Protein AF-A0A1Z4I868-F1 (afdb_monomer_lite)

Secondary structure (DSSP, 8-state):
----GGGTS-TTT--HHHHHHHHHHHHH-HHHHHHHEEEEEEETTEEEEEETTS-EEEHHHHHHTT--

Radius of gyration: 13.58 Å; chains: 1; bounding box: 25×37×33 Å

pLDDT: mean 86.14, std 14.87, range [37.59, 97.81]

Sequence (68 aa):
MAWRDEYLELPNLESPGQKWWNAATSMWGYDVCNQLVADVFYDEGTEFIKFTNGQKITVDTAWRTESN

Structure (mmCIF, N/CA/C/O backbone):
data_AF-A0A1Z4I868-F1
#
_entry.id   AF-A0A1Z4I868-F1
#
loop_
_atom_site.group_PDB
_atom_site.id
_atom_site.type_symbol
_atom_site.label_atom_id
_atom_site.label_alt_id
_atom_site.label_comp_id
_atom_site.label_asym_id
_atom_site.label_entity_id
_atom_site.label_seq_id
_atom_site.pdbx_PDB_ins_code
_atom_site.Cartn_x
_atom_site.Cartn_y
_atom_site.Cartn_z
_atom_site.occupancy
_atom_site.B_iso_or_equiv
_atom_site.auth_seq_id
_atom_site.auth_comp_id
_atom_site.auth_asym_id
_atom_site.auth_atom_id
_atom_site.pdbx_PDB_model_num
ATOM 1 N N . MET A 1 1 ? 8.307 27.407 -19.499 1.00 61.75 1 MET A N 1
ATOM 2 C CA . MET A 1 1 ? 8.808 26.023 -19.358 1.00 61.75 1 MET A CA 1
ATOM 3 C C . MET A 1 1 ? 7.685 25.091 -19.767 1.00 61.75 1 MET A C 1
ATOM 5 O O . MET A 1 1 ? 6.554 25.367 -19.392 1.00 61.75 1 MET A O 1
ATOM 9 N N . ALA A 1 2 ? 7.969 24.076 -20.580 1.00 74.31 2 ALA A N 1
ATOM 10 C CA . ALA A 1 2 ? 6.979 23.071 -20.960 1.00 74.31 2 ALA A CA 1
ATOM 11 C C . ALA A 1 2 ? 7.020 21.917 -19.951 1.00 74.31 2 ALA A C 1
ATOM 13 O O . ALA A 1 2 ? 8.106 21.537 -19.511 1.00 74.31 2 ALA A O 1
ATOM 14 N N . TRP A 1 3 ? 5.850 21.399 -19.586 1.00 70.62 3 TRP A N 1
ATOM 15 C CA . TRP A 1 3 ? 5.719 20.167 -18.810 1.00 70.62 3 TRP A CA 1
ATOM 16 C C . TRP A 1 3 ? 6.441 19.006 -19.516 1.00 70.62 3 TRP A C 1
ATOM 18 O O . TRP A 1 3 ? 6.475 18.965 -20.747 1.00 70.62 3 TRP A O 1
ATOM 28 N N . ARG A 1 4 ? 7.031 18.092 -18.736 1.00 72.75 4 ARG A N 1
ATOM 29 C CA . ARG A 1 4 ? 7.652 16.845 -19.209 1.00 72.75 4 ARG A CA 1
ATOM 30 C C . ARG A 1 4 ? 7.226 15.693 -18.308 1.00 72.75 4 ARG A C 1
ATOM 32 O O . ARG A 1 4 ? 7.281 15.841 -17.088 1.00 72.75 4 ARG A O 1
ATOM 39 N N . ASP A 1 5 ? 6.860 14.569 -18.912 1.00 66.88 5 ASP A N 1
ATOM 40 C CA . ASP A 1 5 ? 6.384 13.370 -18.203 1.00 66.88 5 ASP A CA 1
ATOM 41 C C . ASP A 1 5 ? 7.458 12.780 -17.276 1.00 66.88 5 ASP A C 1
ATOM 43 O O . ASP A 1 5 ? 7.154 12.258 -16.212 1.00 66.88 5 ASP A O 1
ATOM 47 N N . GLU A 1 6 ? 8.729 13.001 -17.615 1.00 65.31 6 GLU A N 1
ATOM 48 C CA . GLU A 1 6 ? 9.919 12.652 -16.828 1.00 65.31 6 GLU A CA 1
ATOM 49 C C . GLU A 1 6 ? 9.878 13.201 -15.384 1.00 65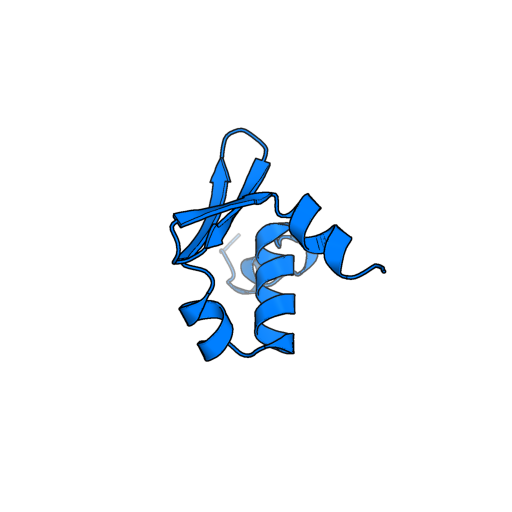.31 6 GLU A C 1
ATOM 51 O O . GLU A 1 6 ? 10.504 12.650 -14.482 1.00 65.31 6 GLU A O 1
ATOM 56 N N . TYR A 1 7 ? 9.137 14.291 -15.142 1.00 64.75 7 TYR A N 1
ATOM 57 C CA . TYR A 1 7 ? 8.953 14.847 -13.801 1.00 64.75 7 TYR A CA 1
ATOM 58 C C . TYR A 1 7 ? 7.966 14.051 -12.940 1.00 64.75 7 TYR A C 1
ATOM 60 O O . TYR A 1 7 ? 8.004 14.208 -11.727 1.00 64.75 7 TYR A O 1
ATOM 68 N N . LEU A 1 8 ? 7.097 13.214 -13.514 1.00 59.81 8 LEU A N 1
ATOM 69 C CA . LEU A 1 8 ? 6.219 12.314 -12.752 1.00 59.81 8 LEU A CA 1
ATOM 70 C C . LEU A 1 8 ? 6.961 11.065 -12.266 1.00 59.81 8 LEU A C 1
ATOM 72 O O . LEU A 1 8 ? 6.570 10.474 -11.266 1.00 59.81 8 LEU A O 1
ATOM 76 N N . GLU A 1 9 ? 8.041 10.689 -12.951 1.00 61.97 9 GLU A N 1
ATOM 77 C CA . GLU A 1 9 ? 8.791 9.455 -12.693 1.00 61.97 9 GLU A CA 1
ATOM 78 C C . GLU A 1 9 ? 9.990 9.656 -11.756 1.00 61.97 9 GLU A C 1
ATOM 80 O O . GLU A 1 9 ? 10.796 8.748 -11.562 1.00 61.97 9 GLU A O 1
ATOM 85 N N . LEU A 1 10 ? 10.146 10.844 -11.160 1.00 68.50 10 LEU A N 1
ATOM 86 C CA . LEU A 1 10 ? 11.222 11.078 -10.202 1.00 68.50 10 LEU A CA 1
ATOM 87 C C . LEU A 1 10 ? 10.933 10.291 -8.909 1.00 68.50 10 LEU A C 1
ATOM 89 O O . LEU A 1 10 ? 9.980 10.635 -8.207 1.00 68.50 10 LEU A O 1
ATOM 93 N N . PRO A 1 11 ? 11.793 9.336 -8.493 1.00 65.44 11 PRO A N 1
ATOM 94 C CA . PRO A 1 11 ? 11.560 8.508 -7.296 1.00 65.44 11 PRO A CA 1
ATOM 95 C C . PRO A 1 11 ? 11.399 9.318 -5.997 1.00 65.44 11 PRO A C 1
ATOM 97 O O . PRO A 1 11 ? 10.828 8.865 -5.004 1.00 65.44 11 PRO A O 1
ATOM 100 N N . ASN A 1 12 ? 11.909 10.551 -5.994 1.00 68.44 12 ASN A N 1
ATOM 101 C CA . ASN A 1 12 ? 11.815 11.474 -4.866 1.00 68.44 12 ASN A CA 1
ATOM 102 C C . ASN A 1 12 ? 10.443 12.157 -4.748 1.00 68.44 12 ASN A C 1
ATOM 104 O O . ASN A 1 12 ? 10.171 12.758 -3.712 1.00 68.44 12 ASN A O 1
ATOM 108 N N . LEU A 1 13 ? 9.604 12.084 -5.784 1.00 73.00 13 LEU A N 1
ATOM 109 C CA . LEU A 1 13 ? 8.244 12.625 -5.799 1.00 73.00 13 LEU A CA 1
ATOM 110 C C . LEU A 1 13 ? 7.184 11.560 -5.498 1.00 73.00 13 LEU A C 1
ATOM 112 O O . LEU A 1 13 ? 6.021 11.904 -5.300 1.00 73.00 13 LEU A O 1
ATOM 116 N N . GLU A 1 14 ? 7.578 10.286 -5.415 1.00 81.69 14 GLU A N 1
ATOM 117 C CA . GLU A 1 14 ? 6.676 9.216 -5.006 1.00 81.69 14 GLU A CA 1
ATOM 118 C C . GLU A 1 14 ? 6.247 9.396 -3.546 1.00 81.69 14 GLU A C 1
ATOM 120 O O . GLU A 1 14 ? 7.079 9.515 -2.633 1.00 81.69 14 GLU A O 1
ATOM 125 N N . SER A 1 15 ? 4.933 9.366 -3.326 1.00 88.50 15 SER A N 1
ATOM 126 C CA . SER A 1 15 ? 4.363 9.329 -1.985 1.00 88.50 15 SER A CA 1
ATOM 127 C C . SER A 1 15 ? 4.768 8.029 -1.266 1.00 88.50 15 SER A C 1
ATOM 129 O O . SER A 1 15 ? 5.082 7.029 -1.921 1.00 88.50 15 SER A O 1
ATOM 131 N N . PRO A 1 16 ? 4.780 7.988 0.077 1.00 91.25 16 PRO A N 1
ATOM 132 C CA . PRO A 1 16 ? 5.011 6.752 0.825 1.00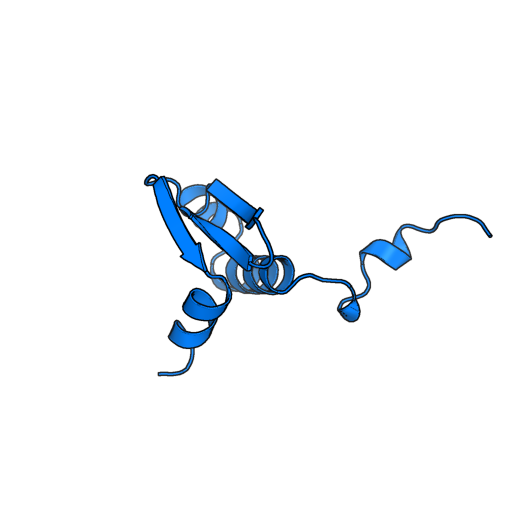 91.25 16 PRO A CA 1
ATOM 133 C C . PRO A 1 16 ? 4.150 5.564 0.364 1.00 91.25 16 PRO A C 1
ATOM 135 O O . PRO A 1 16 ? 4.641 4.437 0.303 1.00 91.25 16 PRO A O 1
ATOM 138 N N . GLY A 1 17 ? 2.886 5.809 0.023 1.00 93.38 17 GLY A N 1
ATOM 139 C CA . GLY A 1 17 ? 1.942 4.831 -0.505 1.00 93.38 17 GLY A CA 1
ATOM 140 C C . GLY A 1 17 ? 2.294 4.381 -1.914 1.00 93.38 17 GLY A C 1
ATOM 141 O O . GLY A 1 17 ? 2.262 3.182 -2.179 1.00 93.38 17 GLY A O 1
ATOM 142 N N . GLN A 1 18 ? 2.731 5.293 -2.788 1.00 92.38 18 GLN A N 1
ATOM 143 C CA . GLN A 1 18 ? 3.247 4.919 -4.107 1.00 92.38 18 GLN A CA 1
ATOM 144 C C . GLN A 1 18 ? 4.495 4.032 -3.984 1.00 92.38 18 GLN A C 1
ATOM 146 O O . GLN A 1 18 ? 4.587 3.001 -4.647 1.00 92.38 18 GLN A O 1
ATOM 151 N N . LYS A 1 19 ? 5.416 4.374 -3.074 1.00 92.38 19 LYS A N 1
ATOM 152 C CA . LYS A 1 19 ? 6.605 3.556 -2.784 1.00 92.38 19 LYS A CA 1
ATOM 153 C C . LYS A 1 19 ? 6.225 2.170 -2.277 1.00 92.38 19 LYS A C 1
ATOM 155 O O . LYS A 1 19 ? 6.812 1.179 -2.704 1.00 92.38 19 LYS A O 1
ATOM 160 N N . TRP A 1 20 ? 5.235 2.095 -1.387 1.00 94.44 20 TRP A N 1
ATOM 161 C CA . TRP A 1 20 ? 4.719 0.822 -0.891 1.00 94.44 20 TRP A CA 1
ATOM 162 C C . TRP A 1 20 ? 4.098 -0.012 -2.015 1.00 94.44 20 TRP A C 1
ATOM 16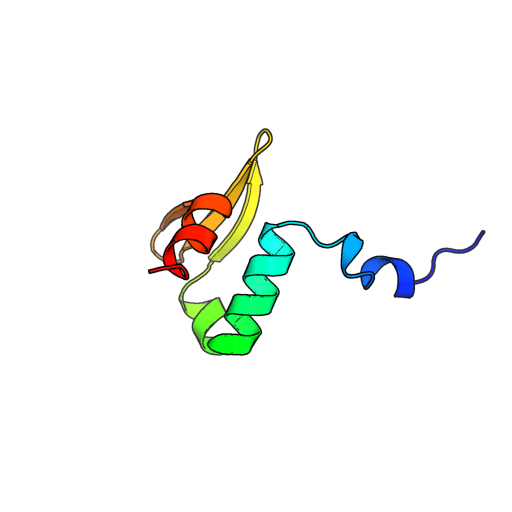4 O O . TRP A 1 20 ? 4.423 -1.187 -2.152 1.00 94.44 20 TRP A O 1
ATOM 174 N N . TRP A 1 21 ? 3.266 0.595 -2.865 1.00 94.81 21 TRP A N 1
ATOM 175 C CA . TRP A 1 21 ? 2.646 -0.086 -4.003 1.00 94.81 21 TRP A CA 1
ATOM 176 C C . TRP A 1 21 ? 3.686 -0.637 -4.983 1.00 94.81 21 TRP A C 1
ATOM 178 O O . TRP A 1 21 ? 3.598 -1.792 -5.403 1.00 94.81 21 TRP A O 1
ATOM 188 N N . ASN A 1 22 ? 4.708 0.156 -5.305 1.00 93.31 22 ASN A N 1
ATOM 189 C CA . ASN A 1 22 ? 5.806 -0.257 -6.176 1.00 93.31 22 ASN A CA 1
ATOM 190 C C . ASN A 1 22 ? 6.592 -1.437 -5.574 1.00 93.31 22 ASN A C 1
ATOM 192 O O . ASN A 1 22 ? 6.904 -2.398 -6.276 1.00 93.31 22 ASN A O 1
ATOM 196 N N . ALA A 1 23 ? 6.872 -1.409 -4.268 1.00 92.81 23 ALA A N 1
ATOM 197 C CA . ALA A 1 23 ? 7.534 -2.517 -3.580 1.00 92.81 23 ALA A CA 1
ATOM 198 C C . ALA A 1 23 ? 6.662 -3.785 -3.550 1.00 92.81 23 ALA A C 1
ATOM 200 O O . ALA A 1 23 ? 7.137 -4.867 -3.898 1.00 92.81 23 ALA A O 1
ATOM 201 N N . ALA A 1 24 ? 5.377 -3.650 -3.210 1.00 93.75 24 ALA A N 1
ATOM 202 C CA . ALA A 1 24 ? 4.432 -4.761 -3.158 1.00 93.75 24 ALA A CA 1
ATOM 203 C C . ALA A 1 24 ? 4.252 -5.417 -4.536 1.00 93.75 24 ALA A C 1
ATOM 205 O O . ALA A 1 24 ? 4.344 -6.636 -4.656 1.00 93.75 24 ALA A O 1
ATOM 206 N N . THR A 1 25 ? 4.067 -4.622 -5.594 1.00 95.50 25 THR A N 1
ATOM 207 C CA . THR A 1 25 ? 3.916 -5.132 -6.969 1.00 95.50 25 THR A CA 1
ATOM 208 C C . THR A 1 25 ? 5.200 -5.757 -7.506 1.00 95.50 25 THR A C 1
ATOM 210 O O . THR A 1 25 ? 5.126 -6.747 -8.230 1.00 95.50 25 THR A O 1
ATOM 213 N N . SER A 1 26 ? 6.371 -5.252 -7.108 1.00 94.38 26 SER A N 1
ATOM 214 C CA . SER A 1 26 ? 7.666 -5.876 -7.410 1.00 94.38 26 SER A CA 1
ATOM 215 C C . SER A 1 26 ? 7.827 -7.242 -6.726 1.00 94.38 26 SER A C 1
ATOM 217 O O . SER A 1 26 ? 8.345 -8.181 -7.328 1.00 94.38 26 SER A O 1
ATOM 219 N N . MET A 1 27 ? 7.346 -7.385 -5.486 1.00 93.94 27 MET A N 1
ATOM 220 C CA . MET A 1 27 ? 7.494 -8.613 -4.699 1.00 93.94 27 MET A CA 1
ATOM 221 C C . MET A 1 27 ? 6.441 -9.680 -5.020 1.00 93.94 27 MET A C 1
ATOM 223 O O . MET A 1 27 ? 6.765 -10.864 -5.110 1.00 93.94 27 MET A O 1
ATOM 227 N N . TRP A 1 28 ? 5.175 -9.283 -5.145 1.00 94.19 28 TRP A N 1
ATOM 228 C CA . TRP A 1 28 ? 4.033 -10.197 -5.272 1.00 94.19 28 TRP A CA 1
ATOM 229 C C . TRP A 1 28 ? 3.472 -10.262 -6.695 1.00 94.19 28 TRP A C 1
ATOM 231 O O . TRP A 1 28 ? 2.735 -11.192 -7.020 1.00 94.19 28 TRP A O 1
ATOM 241 N N . GLY A 1 29 ? 3.822 -9.300 -7.550 1.00 96.56 29 GLY A N 1
ATOM 242 C CA . GLY A 1 29 ? 3.231 -9.132 -8.872 1.00 96.56 29 GLY A CA 1
ATOM 243 C C . GLY A 1 29 ? 1.904 -8.370 -8.838 1.00 96.56 29 GLY A C 1
ATOM 244 O O . GLY A 1 29 ? 1.147 -8.410 -7.865 1.00 96.56 29 GLY A O 1
ATOM 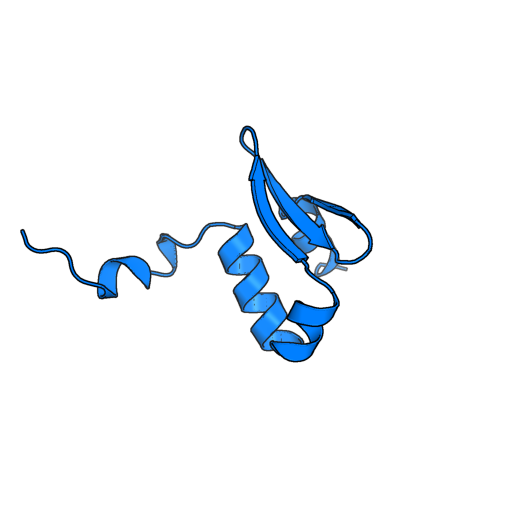245 N N . TYR A 1 30 ? 1.600 -7.690 -9.946 1.00 95.12 30 TYR A N 1
ATOM 246 C CA . TYR A 1 30 ? 0.388 -6.876 -10.081 1.00 95.12 30 TYR A CA 1
ATOM 247 C C . TYR A 1 30 ? -0.906 -7.666 -9.857 1.00 95.12 30 TYR A C 1
ATOM 249 O O . TYR A 1 30 ? -1.816 -7.147 -9.218 1.00 95.12 30 TYR A O 1
ATOM 257 N N . ASP A 1 31 ? -0.995 -8.911 -10.329 1.00 96.81 31 ASP A N 1
ATOM 258 C CA . ASP A 1 31 ? -2.223 -9.710 -10.212 1.00 96.81 31 ASP A CA 1
ATOM 259 C C . ASP A 1 31 ? -2.597 -9.982 -8.751 1.00 96.81 31 ASP A C 1
ATOM 261 O O . ASP A 1 31 ? -3.751 -9.803 -8.358 1.00 96.81 31 ASP A O 1
ATOM 265 N N . VAL A 1 32 ? -1.616 -10.358 -7.925 1.00 96.75 32 VAL A N 1
ATOM 266 C CA . VAL A 1 32 ? -1.826 -10.610 -6.492 1.00 96.75 32 VAL A CA 1
ATOM 267 C C . VAL A 1 32 ? -2.162 -9.308 -5.771 1.00 96.75 32 VAL A C 1
ATOM 269 O O . VAL A 1 32 ? -3.117 -9.260 -4.994 1.00 96.75 32 VAL A O 1
ATOM 272 N N . CYS A 1 33 ? -1.429 -8.230 -6.059 1.00 95.56 33 CYS A N 1
ATOM 273 C CA . CYS A 1 33 ? -1.709 -6.920 -5.482 1.00 95.56 33 CYS A CA 1
ATOM 274 C C . CYS A 1 33 ? -3.129 -6.446 -5.809 1.00 95.56 33 CYS A C 1
ATOM 276 O O . CYS A 1 33 ? -3.846 -6.049 -4.897 1.00 95.56 33 CYS A O 1
ATOM 278 N N . ASN A 1 34 ? -3.575 -6.569 -7.060 1.00 95.50 34 ASN A N 1
ATOM 279 C CA . ASN A 1 34 ? -4.916 -6.161 -7.487 1.00 95.50 34 ASN A CA 1
ATOM 280 C C . ASN A 1 34 ? -6.036 -7.028 -6.881 1.00 95.50 34 ASN A C 1
ATOM 282 O O . ASN A 1 34 ? -7.167 -6.565 -6.746 1.00 95.50 34 ASN A O 1
ATOM 286 N N . GLN A 1 35 ? -5.755 -8.281 -6.504 1.00 97.12 35 GLN A N 1
ATOM 287 C CA . GLN A 1 35 ? -6.718 -9.127 -5.784 1.00 97.12 35 GLN A CA 1
ATOM 288 C C . GLN A 1 35 ? -6.866 -8.731 -4.309 1.00 97.12 35 GLN A C 1
ATOM 290 O O . GLN A 1 35 ? -7.944 -8.889 -3.728 1.00 97.12 35 GLN A O 1
ATOM 295 N N . LEU A 1 36 ? -5.791 -8.244 -3.687 1.00 96.50 36 LEU A N 1
ATOM 296 C CA . LEU A 1 36 ? -5.748 -7.955 -2.253 1.00 96.50 36 LEU A CA 1
ATOM 297 C C . LEU A 1 36 ? -6.049 -6.493 -1.934 1.00 96.50 36 LEU A C 1
ATOM 299 O O . LEU A 1 36 ? -6.744 -6.209 -0.961 1.00 96.50 36 LEU A O 1
ATOM 303 N N . VAL A 1 37 ? -5.533 -5.569 -2.734 1.00 97.00 37 VAL A N 1
ATOM 304 C CA . VAL A 1 37 ? -5.575 -4.125 -2.504 1.00 97.00 37 VAL A CA 1
ATOM 305 C C . VAL A 1 37 ? -6.577 -3.502 -3.460 1.00 97.00 37 VAL A C 1
ATOM 307 O O . VAL A 1 37 ? -6.468 -3.623 -4.675 1.00 97.00 37 VAL A O 1
ATOM 310 N N . ALA A 1 38 ? -7.561 -2.821 -2.888 1.00 96.94 38 ALA A N 1
ATOM 311 C CA . ALA A 1 3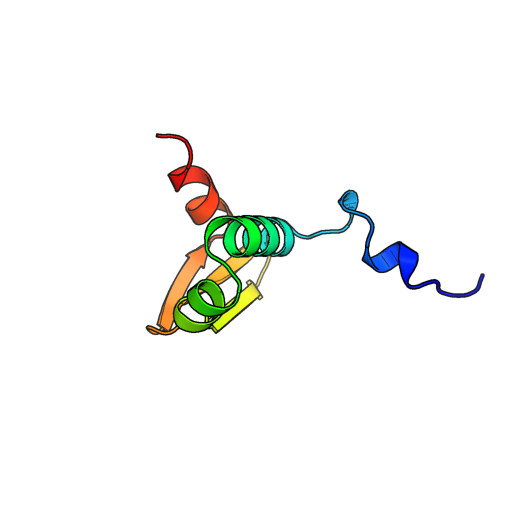8 ? -8.554 -2.070 -3.635 1.00 96.94 38 ALA A CA 1
ATOM 312 C C . ALA A 1 38 ? -8.082 -0.647 -3.952 1.00 96.94 38 ALA A C 1
ATOM 314 O O . ALA A 1 38 ? -8.469 -0.110 -4.984 1.00 96.94 38 ALA A O 1
ATOM 315 N N . ASP A 1 39 ? -7.317 -0.023 -3.048 1.00 96.81 39 ASP A N 1
ATOM 316 C CA . ASP A 1 39 ? -6.866 1.362 -3.205 1.00 96.81 39 ASP A CA 1
ATOM 317 C C . ASP A 1 39 ? -5.675 1.692 -2.288 1.00 96.81 39 ASP A C 1
ATOM 319 O O . ASP A 1 39 ? -5.543 1.121 -1.200 1.00 96.81 39 ASP A O 1
ATOM 323 N N . VAL A 1 40 ? -4.856 2.660 -2.697 1.00 95.62 40 VAL A N 1
ATOM 324 C CA . VAL A 1 40 ? -3.840 3.319 -1.866 1.00 95.62 40 VAL A CA 1
ATOM 325 C C . VAL A 1 40 ? -4.087 4.817 -1.964 1.00 95.62 40 VAL A C 1
ATOM 327 O O . VAL A 1 40 ? -3.899 5.417 -3.019 1.00 95.62 40 VAL A O 1
ATOM 330 N N . PHE A 1 41 ? -4.541 5.424 -0.870 1.00 94.69 41 PHE A N 1
ATOM 331 C CA . PHE A 1 41 ? -5.119 6.765 -0.905 1.00 94.69 41 PHE A CA 1
ATOM 332 C C . PHE A 1 41 ? -4.667 7.625 0.271 1.00 94.69 41 PHE A C 1
ATOM 334 O O . PHE A 1 41 ? -4.287 7.127 1.332 1.00 94.69 41 PHE A O 1
ATOM 341 N N . TYR A 1 42 ? -4.737 8.937 0.072 1.00 93.75 42 TYR A N 1
ATOM 342 C CA . TYR A 1 42 ? -4.448 9.943 1.085 1.00 93.75 42 TYR A CA 1
ATOM 343 C C . TYR A 1 42 ? -5.750 10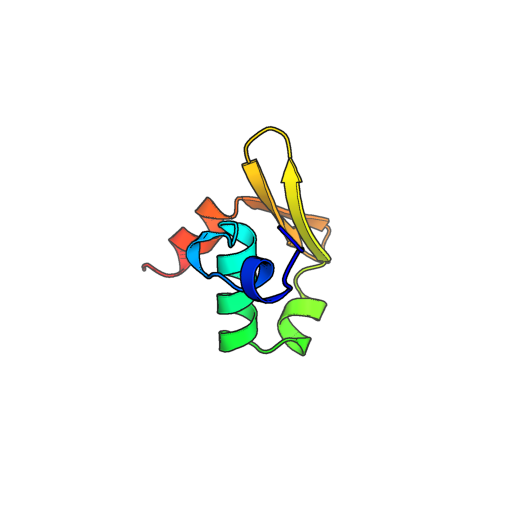.487 1.676 1.00 93.75 42 TYR A C 1
ATOM 345 O O . TYR A 1 42 ? -6.662 10.853 0.935 1.00 93.75 42 TYR A O 1
ATOM 353 N N . ASP A 1 43 ? -5.816 10.568 3.001 1.00 93.69 43 ASP A N 1
ATOM 354 C CA . ASP A 1 43 ? -6.948 11.114 3.748 1.00 93.69 43 ASP A CA 1
ATOM 355 C C . ASP A 1 43 ? -6.437 11.874 4.982 1.00 93.69 43 ASP A C 1
ATOM 357 O O . ASP A 1 43 ? -5.665 11.338 5.779 1.00 93.69 43 ASP A O 1
ATOM 361 N N . GLU A 1 44 ? -6.816 13.150 5.098 1.00 91.75 44 GLU A N 1
ATOM 362 C CA . GLU A 1 44 ? -6.496 14.056 6.218 1.00 91.75 44 GLU A CA 1
ATOM 363 C C . GLU A 1 44 ? -5.064 13.935 6.796 1.00 91.75 44 GLU A C 1
ATOM 365 O O . GLU A 1 44 ? -4.865 13.774 8.000 1.00 91.75 44 GLU A O 1
ATOM 370 N N . GLY A 1 45 ? -4.024 14.024 5.958 1.00 90.75 45 GLY A N 1
ATOM 371 C CA . GLY A 1 45 ? -2.635 13.977 6.448 1.00 90.75 45 GLY A CA 1
ATOM 372 C C . GLY A 1 45 ? -2.005 12.589 6.483 1.00 90.75 45 GLY A C 1
ATOM 373 O O . GLY A 1 45 ? -0.808 12.488 6.744 1.00 90.75 45 GLY A O 1
ATOM 374 N N . THR A 1 46 ? -2.773 11.533 6.218 1.00 94.56 46 THR A N 1
ATOM 375 C CA . THR A 1 46 ? -2.330 10.145 6.382 1.00 94.56 46 THR A CA 1
ATOM 376 C C . THR A 1 46 ? -2.609 9.328 5.126 1.00 94.56 46 THR A C 1
ATOM 378 O O . THR A 1 46 ? -3.680 9.421 4.533 1.00 94.56 46 THR A O 1
ATOM 381 N N . GLU A 1 47 ? -1.654 8.489 4.728 1.00 96.25 47 GLU A N 1
ATOM 382 C CA . GLU A 1 47 ? -1.849 7.538 3.630 1.00 96.25 47 GLU A CA 1
ATOM 383 C C . GLU A 1 47 ? -2.282 6.169 4.155 1.00 96.25 47 GLU A C 1
ATOM 385 O O . GLU A 1 47 ? -1.754 5.654 5.150 1.00 96.25 47 GLU A O 1
ATOM 390 N N . PHE A 1 48 ? -3.239 5.569 3.456 1.00 97.00 48 PHE A N 1
ATOM 391 C CA . PHE A 1 48 ? -3.869 4.305 3.799 1.00 97.00 48 PHE A CA 1
ATOM 392 C C . PHE A 1 48 ? -3.823 3.330 2.627 1.00 97.00 48 PHE A C 1
ATOM 394 O O . PHE A 1 48 ? -3.895 3.720 1.465 1.00 97.00 48 PHE A O 1
ATOM 401 N N . ILE A 1 49 ? -3.792 2.043 2.958 1.00 97.44 49 ILE A N 1
ATOM 402 C CA . ILE A 1 49 ? -4.012 0.936 2.030 1.00 97.44 49 ILE A CA 1
ATOM 403 C C . ILE A 1 49 ? -5.378 0.352 2.366 1.00 97.44 49 ILE A C 1
ATOM 405 O O . ILE A 1 49 ? -5.621 -0.061 3.505 1.00 97.44 49 ILE A O 1
ATOM 409 N N . LYS A 1 50 ? -6.279 0.330 1.387 1.00 97.81 50 LYS A N 1
ATOM 410 C CA . LYS A 1 50 ? -7.585 -0.317 1.478 1.00 97.81 50 LYS A CA 1
ATOM 411 C C . LYS A 1 50 ? -7.500 -1.689 0.837 1.00 97.81 50 LYS A C 1
ATOM 413 O O . LYS A 1 50 ? -7.173 -1.805 -0.340 1.00 97.81 50 LYS A O 1
ATOM 418 N N . PHE A 1 51 ? -7.857 -2.720 1.584 1.00 97.00 51 PHE A N 1
ATOM 419 C CA . PHE A 1 51 ? -7.947 -4.075 1.065 1.00 97.00 51 PHE A CA 1
ATOM 420 C C . PHE A 1 51 ? -9.322 -4.340 0.447 1.00 97.00 51 PHE A C 1
ATOM 422 O O . PHE A 1 51 ? -10.323 -3.706 0.794 1.00 97.00 51 PHE A O 1
ATOM 429 N N . THR A 1 52 ? -9.391 -5.316 -0.454 1.00 97.00 52 THR A N 1
ATOM 430 C CA . THR A 1 52 ? -10.630 -5.740 -1.126 1.00 97.00 52 THR A CA 1
ATOM 431 C C . THR A 1 52 ? -11.672 -6.298 -0.157 1.00 97.00 52 THR A C 1
ATOM 433 O O . THR A 1 52 ? -12.868 -6.227 -0.431 1.00 97.00 52 THR A O 1
ATOM 436 N N . ASN A 1 53 ? -11.251 -6.759 1.023 1.00 95.56 53 ASN A N 1
ATOM 437 C CA . ASN A 1 53 ? -12.143 -7.165 2.112 1.00 95.56 53 ASN A CA 1
ATOM 438 C C . ASN A 1 53 ? -12.755 -5.980 2.902 1.00 95.56 53 ASN A C 1
ATOM 440 O O . ASN A 1 53 ? -13.493 -6.200 3.861 1.00 95.56 53 ASN A O 1
ATOM 444 N N . GLY A 1 54 ? -12.440 -4.732 2.534 1.00 94.31 54 GLY A N 1
ATOM 445 C CA . GLY A 1 54 ? -12.950 -3.512 3.164 1.00 94.31 54 GLY A CA 1
ATOM 446 C C . GLY A 1 54 ? -12.154 -3.020 4.377 1.00 94.31 54 GLY A C 1
ATOM 447 O O . GLY A 1 54 ? -12.417 -1.916 4.857 1.00 94.31 54 GLY A O 1
ATOM 448 N N . GLN A 1 55 ? -11.173 -3.786 4.863 1.00 95.75 55 GLN A N 1
ATOM 449 C CA . GLN A 1 55 ? -10.258 -3.329 5.907 1.00 95.75 55 GLN A CA 1
ATOM 450 C C . GLN A 1 55 ? -9.287 -2.282 5.350 1.00 95.75 55 GLN A C 1
ATOM 452 O O . GLN A 1 55 ? -8.952 -2.292 4.166 1.00 95.75 55 GLN A O 1
ATOM 457 N N . LYS A 1 56 ? -8.815 -1.381 6.216 1.00 96.19 56 LYS A N 1
ATOM 458 C CA . LYS A 1 56 ? -7.775 -0.409 5.873 1.00 96.19 56 LYS A CA 1
ATOM 459 C C . LYS A 1 56 ? -6.689 -0.362 6.939 1.00 96.19 56 LYS A C 1
ATOM 461 O O . LYS A 1 56 ? -6.995 -0.468 8.125 1.00 96.19 56 LYS A O 1
ATOM 466 N N . ILE A 1 57 ? -5.447 -0.169 6.512 1.00 96.00 57 ILE A N 1
ATOM 467 C CA . ILE A 1 57 ? -4.291 0.077 7.387 1.00 96.00 57 ILE A CA 1
ATOM 468 C C . ILE A 1 57 ? -3.561 1.333 6.927 1.00 96.00 57 ILE A C 1
ATOM 470 O O . ILE A 1 57 ? -3.696 1.737 5.774 1.00 96.00 57 ILE A O 1
ATOM 474 N N . THR A 1 58 ? -2.787 1.960 7.810 1.00 96.69 58 THR A N 1
ATOM 475 C CA . THR A 1 58 ? -1.896 3.051 7.394 1.00 96.69 58 THR A CA 1
ATOM 476 C C . THR A 1 58 ? -0.691 2.489 6.646 1.00 96.69 58 THR A C 1
ATOM 478 O O . THR A 1 58 ? -0.216 1.394 6.956 1.00 96.69 58 THR A O 1
ATOM 481 N N . VAL A 1 59 ? -0.158 3.259 5.697 1.00 95.06 59 VAL A N 1
ATOM 482 C CA . VAL A 1 59 ? 1.067 2.890 4.968 1.00 95.06 59 VAL A CA 1
ATOM 483 C C . VAL A 1 59 ? 2.254 2.701 5.927 1.00 95.06 59 VAL A C 1
ATOM 485 O O . VAL A 1 59 ? 3.025 1.761 5.758 1.00 95.06 59 VAL A O 1
ATOM 488 N N . ASP A 1 60 ? 2.366 3.516 6.986 1.00 92.81 60 ASP A N 1
ATOM 489 C CA . ASP A 1 60 ? 3.397 3.341 8.029 1.00 92.81 60 ASP A CA 1
ATOM 490 C C . ASP A 1 60 ? 3.305 1.967 8.710 1.00 92.81 60 ASP A C 1
ATOM 492 O O . ASP A 1 60 ? 4.315 1.291 8.901 1.00 92.81 60 ASP A O 1
ATOM 496 N N . THR A 1 61 ? 2.086 1.515 9.030 1.00 93.81 61 THR A N 1
ATOM 497 C CA . THR A 1 61 ? 1.874 0.191 9.636 1.00 93.81 61 THR A CA 1
ATOM 498 C C . THR A 1 61 ? 2.291 -0.921 8.679 1.00 93.81 61 THR A C 1
ATOM 500 O O . THR A 1 61 ? 2.920 -1.886 9.106 1.00 93.81 61 THR A O 1
ATOM 503 N N . ALA A 1 62 ? 1.983 -0.782 7.387 1.00 91.00 62 ALA A N 1
ATOM 504 C CA . ALA A 1 62 ? 2.334 -1.781 6.385 1.00 91.00 62 ALA A CA 1
ATOM 505 C C . ALA A 1 62 ? 3.856 -1.973 6.280 1.00 91.00 62 ALA A C 1
ATOM 507 O O . ALA A 1 62 ? 4.321 -3.111 6.289 1.00 91.00 62 ALA A O 1
ATOM 508 N N . TRP A 1 63 ? 4.629 -0.882 6.303 1.00 85.75 63 TRP A N 1
ATOM 509 C CA . TRP A 1 63 ? 6.095 -0.928 6.262 1.00 85.75 63 TRP A CA 1
ATOM 510 C C . TRP A 1 63 ? 6.741 -1.585 7.485 1.00 85.75 63 TRP A C 1
ATOM 512 O O . TRP A 1 63 ? 7.738 -2.293 7.348 1.00 85.75 63 TRP A O 1
ATOM 522 N N . ARG A 1 64 ? 6.182 -1.400 8.688 1.00 77.44 64 ARG A N 1
ATOM 523 C CA . ARG A 1 64 ? 6.749 -1.992 9.918 1.00 77.44 64 ARG A CA 1
ATOM 524 C C . ARG A 1 64 ? 6.727 -3.518 9.927 1.00 77.44 64 ARG A C 1
ATOM 526 O O . ARG A 1 64 ? 7.502 -4.127 10.660 1.00 77.44 64 ARG A O 1
ATOM 533 N N . THR A 1 65 ? 5.858 -4.132 9.131 1.00 55.59 65 THR A N 1
ATOM 534 C CA . THR A 1 65 ? 5.672 -5.589 9.121 1.00 55.59 65 THR A CA 1
ATOM 535 C C . THR A 1 65 ? 6.809 -6.326 8.400 1.00 55.59 65 THR A C 1
ATOM 537 O O . THR A 1 65 ? 6.961 -7.523 8.606 1.00 55.59 65 THR A O 1
ATOM 540 N N . GLU A 1 66 ? 7.652 -5.632 7.621 1.00 51.75 66 GLU A N 1
ATOM 541 C CA . GLU A 1 66 ? 8.808 -6.240 6.932 1.00 51.75 66 GLU A CA 1
ATOM 542 C C . GLU A 1 66 ? 10.115 -6.235 7.750 1.00 51.75 66 GLU A C 1
ATOM 544 O O . GLU A 1 66 ? 11.131 -6.750 7.295 1.00 51.75 66 GLU A O 1
ATOM 549 N N . SER A 1 67 ? 10.123 -5.654 8.957 1.00 44.19 67 SER A N 1
ATOM 550 C CA . SER A 1 67 ? 11.332 -5.509 9.793 1.00 44.19 67 SER A CA 1
ATOM 551 C C . SER A 1 67 ? 11.423 -6.497 10.968 1.00 44.19 67 SER A C 1
ATOM 553 O O . SER A 1 67 ? 12.059 -6.168 11.970 1.00 44.19 67 SER A O 1
ATOM 555 N N . ASN A 1 68 ? 10.799 -7.678 10.884 1.00 37.59 68 ASN A N 1
ATOM 556 C CA . ASN A 1 68 ? 10.864 -8.701 11.939 1.00 37.59 68 ASN A CA 1
ATOM 557 C C . ASN A 1 68 ? 11.186 -10.091 11.384 1.00 37.59 68 ASN A C 1
ATOM 559 O O . ASN A 1 68 ? 10.522 -10.487 10.402 1.00 37.59 68 ASN A O 1
#

Foldseek 3Di:
DDDDPVVVPDPVPQDLLSVVLVVCCVVPNPVVCVQFWPDWDDDDHFIWTATPVRDIDTSVVVVVVVVD